Protein AF-A0A3N5QVS2-F1 (afdb_monomer)

Foldseek 3Di:
DVVLLVVQVVQPQFDPVLSVQLVVLLVQLVVLVVVCVVVVPNCPVHVVVSVVSNVSSVVSNVSSNVSSNVRCPVVVVVVVVD

Mean predicted aligned error: 3.04 Å

Radius of gyration: 15.99 Å; Cα contacts (8 Å, |Δi|>4): 93; chains: 1; bounding box: 39×18×45 Å

Secondary structure (DSSP, 8-state):
-HHHHHHHHTSTT--HHHHHHHHHHHHHHHHHHHHHHHTSSTTTT-HHHHHHHHHHHHHHHHHHHHHHHHHTHHHHHHHHT-

Structure (mmCIF, N/CA/C/O backbone):
data_AF-A0A3N5QVS2-F1
#
_entry.id   AF-A0A3N5QVS2-F1
#
loop_
_atom_site.group_PDB
_atom_site.id
_atom_site.type_symbol
_atom_site.label_atom_id
_atom_site.label_alt_id
_atom_site.label_comp_id
_atom_site.label_asym_id
_atom_site.label_entity_id
_atom_site.label_seq_id
_atom_site.pdbx_PDB_ins_code
_atom_site.Cartn_x
_atom_site.Cartn_y
_atom_site.Cartn_z
_atom_site.occupancy
_atom_site.B_iso_or_equiv
_atom_site.auth_seq_id
_atom_site.auth_comp_id
_atom_site.auth_asym_id
_atom_site.auth_atom_id
_atom_site.pdbx_PDB_model_num
ATOM 1 N N . ALA A 1 1 ? -4.532 -2.977 -1.104 1.00 91.50 1 ALA A N 1
ATOM 2 C CA . ALA A 1 1 ? -4.378 -1.773 -0.257 1.00 91.50 1 ALA A CA 1
ATOM 3 C C . ALA A 1 1 ? -5.634 -0.905 -0.273 1.00 91.50 1 ALA A C 1
ATOM 5 O O . ALA A 1 1 ? -6.273 -0.796 0.763 1.00 91.50 1 ALA A O 1
ATOM 6 N N . ILE A 1 2 ? -6.020 -0.331 -1.422 1.00 97.25 2 ILE A N 1
ATOM 7 C CA . ILE A 1 2 ? -7.118 0.651 -1.495 1.00 97.25 2 ILE A CA 1
ATOM 8 C C . ILE A 1 2 ? -8.467 0.138 -0.966 1.00 97.25 2 ILE A C 1
ATOM 10 O O . ILE A 1 2 ? -9.146 0.870 -0.250 1.00 97.25 2 ILE A O 1
ATOM 14 N N . ASP A 1 3 ? -8.816 -1.124 -1.228 1.00 98.12 3 ASP A N 1
ATOM 15 C CA . ASP A 1 3 ? -10.065 -1.713 -0.726 1.00 98.12 3 ASP A CA 1
ATOM 16 C C . ASP A 1 3 ? -10.084 -1.840 0.802 1.00 98.12 3 ASP A C 1
ATOM 18 O O . ASP A 1 3 ? -11.084 -1.505 1.433 1.00 98.12 3 ASP A O 1
ATOM 22 N N . GLU A 1 4 ? -8.966 -2.245 1.415 1.00 97.94 4 GLU A N 1
ATOM 23 C CA . GLU A 1 4 ? -8.850 -2.314 2.880 1.00 97.94 4 GLU A CA 1
ATOM 24 C C . GLU A 1 4 ? -8.882 -0.920 3.509 1.00 97.94 4 GLU A C 1
ATOM 26 O O . GLU A 1 4 ? -9.561 -0.717 4.508 1.00 97.94 4 GLU A O 1
ATOM 31 N N . ILE A 1 5 ? -8.236 0.077 2.892 1.00 98.56 5 ILE A N 1
ATOM 32 C CA . ILE A 1 5 ? -8.319 1.476 3.348 1.00 98.56 5 ILE A CA 1
ATOM 33 C C . ILE A 1 5 ? -9.766 1.975 3.284 1.00 98.56 5 ILE A C 1
ATOM 35 O O . ILE A 1 5 ? -10.241 2.633 4.209 1.00 98.56 5 ILE A O 1
ATOM 39 N N . LYS A 1 6 ? -10.490 1.658 2.203 1.00 98.44 6 LYS A N 1
ATOM 40 C CA . LYS A 1 6 ? -11.904 2.022 2.046 1.00 98.44 6 LYS A CA 1
ATOM 41 C C . LYS A 1 6 ? -12.773 1.357 3.112 1.00 98.44 6 LYS A C 1
ATOM 43 O O . LYS A 1 6 ? -13.637 2.016 3.683 1.00 98.44 6 LYS A O 1
ATOM 48 N N . LYS A 1 7 ? -12.537 0.074 3.388 1.00 97.25 7 LYS A N 1
ATOM 49 C CA . LYS A 1 7 ? -13.233 -0.681 4.432 1.00 97.25 7 LYS A CA 1
ATOM 50 C C . LYS A 1 7 ? -12.960 -0.105 5.824 1.00 97.25 7 LYS A C 1
ATOM 52 O O . LYS A 1 7 ? -13.909 0.129 6.569 1.00 97.25 7 LYS A O 1
ATOM 57 N N . ALA A 1 8 ? -11.700 0.183 6.146 1.00 97.62 8 ALA A N 1
ATOM 58 C CA . ALA A 1 8 ? -11.312 0.781 7.420 1.00 97.62 8 ALA A CA 1
ATOM 59 C C . ALA A 1 8 ? -11.943 2.163 7.618 1.00 97.62 8 ALA A C 1
ATOM 61 O O . ALA A 1 8 ? -12.569 2.410 8.640 1.00 97.62 8 ALA A O 1
ATOM 62 N N . ALA A 1 9 ? -11.895 3.022 6.597 1.00 97.56 9 ALA A N 1
ATOM 63 C CA . ALA A 1 9 ? -12.525 4.342 6.635 1.00 97.56 9 ALA A CA 1
ATOM 64 C C . ALA A 1 9 ? -14.059 4.298 6.763 1.00 97.56 9 ALA A C 1
ATOM 66 O O . ALA A 1 9 ? -14.662 5.268 7.213 1.00 97.56 9 ALA A O 1
ATOM 67 N N . GLY A 1 10 ? -14.692 3.199 6.347 1.00 96.69 10 GLY A N 1
ATOM 68 C CA . GLY A 1 10 ? -16.125 2.966 6.525 1.00 96.69 10 GLY A CA 1
ATOM 69 C C . GLY A 1 10 ? -16.497 2.291 7.848 1.00 96.69 10 GLY A C 1
ATOM 70 O O . GLY A 1 10 ? -17.683 2.084 8.087 1.00 96.69 10 GLY A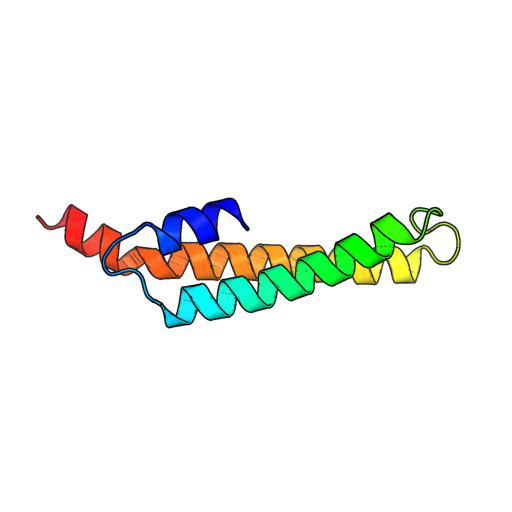 O 1
ATOM 71 N N . THR A 1 11 ? -15.520 1.916 8.680 1.00 96.06 11 THR A N 1
ATOM 72 C CA . THR A 1 11 ? -15.748 1.234 9.959 1.00 96.06 11 THR A CA 1
ATOM 73 C C . THR A 1 11 ? -15.809 2.273 11.083 1.00 96.06 11 THR A C 1
ATOM 75 O O . THR A 1 11 ? -14.821 2.975 11.308 1.00 96.06 11 THR A O 1
ATOM 78 N N . PRO A 1 12 ? -16.948 2.405 11.789 1.00 91.38 12 PRO A N 1
ATOM 79 C CA . PRO A 1 12 ? -17.029 3.228 12.991 1.00 91.38 12 PRO A CA 1
ATOM 80 C C . PRO A 1 12 ? -15.991 2.780 14.028 1.00 91.38 12 PRO A C 1
ATOM 82 O O . PRO A 1 12 ? -15.623 1.610 14.077 1.00 91.38 12 PRO A O 1
ATOM 85 N N . GLU A 1 13 ? -15.474 3.723 14.816 1.00 92.88 13 GLU A N 1
ATOM 86 C CA . GLU A 1 13 ? -14.432 3.478 15.828 1.00 92.88 13 GLU A CA 1
ATOM 87 C C . GLU A 1 13 ? -13.072 2.966 15.299 1.00 92.88 13 GLU A C 1
ATOM 89 O O . GLU A 1 13 ? -12.191 2.658 16.102 1.00 92.88 13 GLU A O 1
ATOM 94 N N . ALA A 1 14 ? -12.857 2.905 13.979 1.00 96.62 14 ALA A N 1
ATOM 95 C CA . ALA A 1 14 ? -11.542 2.591 13.426 1.00 96.62 14 ALA A CA 1
ATOM 96 C C . ALA A 1 14 ? -10.514 3.695 13.731 1.00 96.62 14 ALA A C 1
ATOM 98 O O . ALA A 1 14 ? -10.840 4.885 13.779 1.00 96.62 14 ALA A O 1
ATOM 99 N N . ASP A 1 15 ? -9.253 3.299 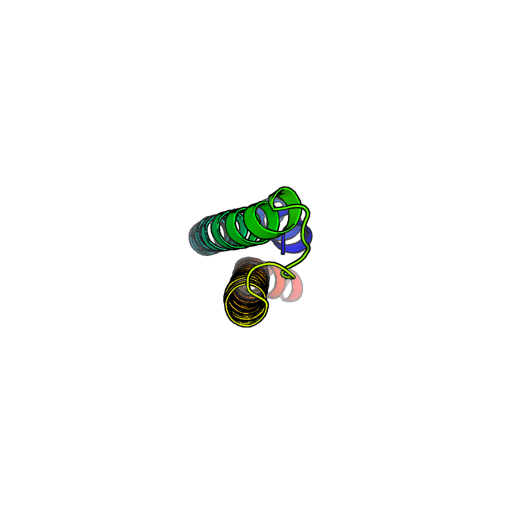13.899 1.00 97.81 15 ASP A N 1
ATOM 100 C CA . ASP A 1 15 ? -8.162 4.226 14.198 1.00 97.81 15 ASP A CA 1
ATOM 101 C C . ASP A 1 15 ? -7.845 5.123 12.987 1.00 97.81 15 ASP A C 1
ATOM 103 O O . ASP A 1 15 ? -7.272 4.692 11.980 1.00 97.81 15 ASP A O 1
ATOM 107 N N . ALA A 1 16 ? -8.209 6.401 13.101 1.00 97.38 16 ALA A N 1
ATOM 108 C CA . ALA A 1 16 ? -8.009 7.394 12.054 1.00 97.38 16 ALA A CA 1
ATOM 109 C C . ALA A 1 16 ? -6.526 7.657 11.737 1.00 97.38 16 ALA A C 1
ATOM 111 O O . ALA A 1 16 ? -6.203 7.945 10.584 1.00 97.38 16 ALA A O 1
ATOM 112 N N . ALA A 1 17 ? -5.620 7.545 12.715 1.00 98.25 17 ALA A N 1
ATOM 113 C CA . ALA A 1 17 ? -4.195 7.778 12.491 1.00 98.25 17 ALA A CA 1
ATOM 114 C C . ALA A 1 17 ? -3.593 6.673 11.614 1.00 98.25 17 ALA A C 1
ATOM 116 O O . ALA A 1 17 ? -2.907 6.969 10.634 1.00 98.25 17 ALA A O 1
ATOM 117 N N . LEU A 1 18 ? -3.936 5.412 11.897 1.00 98.44 18 LEU A N 1
ATOM 118 C CA . LEU A 1 18 ? -3.514 4.268 11.082 1.00 98.44 18 LEU A CA 1
ATOM 119 C C . LEU A 1 18 ? -4.110 4.314 9.667 1.00 98.44 18 LEU A C 1
ATOM 121 O O . LEU A 1 18 ? -3.441 3.947 8.699 1.00 98.44 18 LEU A O 1
ATOM 125 N N . ILE A 1 19 ? -5.346 4.804 9.516 1.00 98.62 19 ILE A N 1
ATOM 126 C CA . ILE A 1 19 ? -5.959 5.017 8.195 1.00 98.62 19 ILE A CA 1
ATOM 127 C C . ILE A 1 19 ? -5.184 6.071 7.393 1.00 98.62 19 ILE A C 1
ATOM 129 O O . ILE A 1 19 ? -4.912 5.856 6.209 1.00 98.62 19 ILE A O 1
ATOM 133 N N . GLU A 1 20 ? -4.817 7.200 8.002 1.00 98.69 20 GLU A N 1
ATOM 134 C CA . GLU A 1 20 ? -4.068 8.253 7.305 1.00 98.69 20 GLU A CA 1
ATOM 135 C C . GLU A 1 20 ? -2.644 7.820 6.940 1.00 98.69 20 GLU A C 1
ATOM 137 O O . GLU A 1 20 ? -2.182 8.089 5.825 1.00 98.69 20 GLU A O 1
ATOM 142 N N . GLU A 1 21 ? -1.973 7.067 7.811 1.00 98.75 21 GLU A N 1
ATOM 143 C CA . GLU A 1 21 ? -0.674 6.470 7.496 1.00 98.75 21 GLU A CA 1
ATOM 144 C C . GLU A 1 21 ? -0.788 5.473 6.329 1.00 98.75 21 GLU A C 1
ATOM 146 O O . GLU A 1 21 ? -0.037 5.564 5.350 1.00 98.75 21 GLU A O 1
ATOM 151 N N . ALA A 1 22 ? -1.812 4.609 6.341 1.00 98.75 22 ALA A N 1
ATOM 152 C CA . ALA A 1 22 ? -2.101 3.699 5.236 1.00 98.75 22 ALA A CA 1
ATOM 153 C C . ALA A 1 22 ? -2.340 4.445 3.909 1.00 98.75 22 ALA A C 1
ATOM 155 O O . ALA A 1 22 ? -1.857 4.017 2.856 1.00 98.75 22 ALA A O 1
ATOM 156 N N . ARG A 1 23 ? -3.045 5.588 3.931 1.00 98.81 23 ARG A N 1
ATOM 157 C CA . ARG A 1 23 ? -3.224 6.443 2.741 1.00 98.81 23 ARG A CA 1
ATOM 158 C C . ARG A 1 23 ? -1.907 7.019 2.244 1.00 98.81 23 ARG A C 1
ATOM 160 O O . ARG A 1 23 ? -1.736 7.135 1.030 1.00 98.81 23 ARG A O 1
ATOM 167 N N . SER A 1 24 ? -1.005 7.408 3.143 1.00 98.81 24 SER A N 1
ATOM 168 C CA . SER A 1 24 ? 0.311 7.933 2.768 1.00 98.81 24 SER A CA 1
ATOM 169 C C 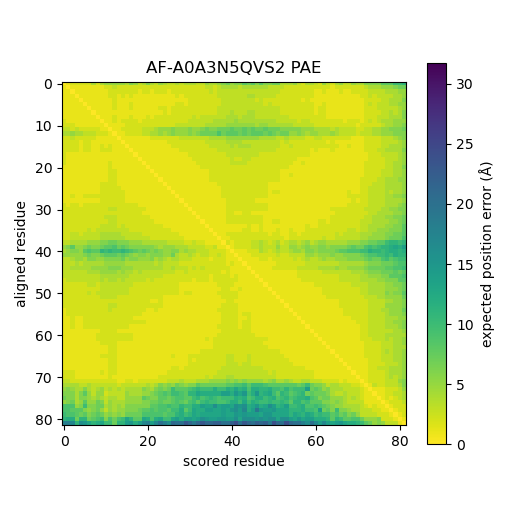. SER A 1 24 ? 1.127 6.879 2.023 1.00 98.81 24 SER A C 1
ATOM 171 O O . SER A 1 24 ? 1.540 7.109 0.885 1.00 98.81 24 SER A O 1
ATOM 173 N N . PHE A 1 25 ? 1.249 5.679 2.596 1.00 98.88 25 PHE A N 1
ATOM 174 C CA . PHE A 1 25 ? 1.964 4.572 1.955 1.00 98.88 25 PHE A CA 1
ATOM 175 C C . PHE A 1 25 ? 1.310 4.131 0.647 1.00 98.88 25 PHE A C 1
ATOM 177 O O . PHE A 1 25 ? 2.005 3.844 -0.326 1.00 98.88 25 PHE A O 1
ATOM 184 N N . HIS A 1 26 ? -0.023 4.138 0.570 1.00 98.81 26 HIS A N 1
ATOM 185 C CA . HIS A 1 26 ? -0.715 3.838 -0.679 1.00 98.81 26 HIS A CA 1
ATOM 186 C C . HIS A 1 26 ? -0.410 4.865 -1.781 1.00 98.81 26 HIS A C 1
ATOM 188 O O . HIS A 1 26 ? -0.129 4.459 -2.907 1.00 98.81 26 HIS A O 1
ATOM 194 N N . ARG A 1 27 ? -0.408 6.170 -1.469 1.00 98.81 27 ARG A N 1
ATOM 195 C CA . ARG A 1 27 ? -0.040 7.231 -2.427 1.00 98.81 27 ARG A CA 1
ATOM 196 C C . ARG A 1 27 ? 1.396 7.071 -2.923 1.00 98.81 27 ARG A C 1
ATOM 198 O O . ARG A 1 27 ? 1.659 7.194 -4.116 1.00 98.81 27 ARG A O 1
ATOM 205 N N . GLU A 1 28 ? 2.316 6.753 -2.022 1.00 98.81 28 GLU A N 1
ATOM 206 C CA . GLU A 1 28 ? 3.714 6.503 -2.364 1.00 98.81 28 GLU A CA 1
ATOM 207 C C . GLU A 1 28 ? 3.925 5.250 -3.221 1.00 98.81 28 GLU A C 1
ATOM 209 O O . GLU A 1 28 ? 4.749 5.265 -4.143 1.00 98.81 28 GLU A O 1
ATOM 214 N N . ALA A 1 29 ? 3.188 4.177 -2.934 1.00 98.88 29 ALA A N 1
ATOM 215 C CA . ALA A 1 29 ? 3.179 2.974 -3.754 1.00 98.88 29 ALA A CA 1
ATOM 216 C C . ALA A 1 29 ? 2.630 3.267 -5.155 1.00 98.88 29 ALA A C 1
ATOM 218 O O . ALA A 1 29 ? 3.230 2.862 -6.150 1.00 98.88 29 ALA A O 1
ATOM 219 N N . GLN A 1 30 ? 1.521 4.011 -5.228 1.00 98.75 30 GLN A N 1
ATOM 220 C CA . GLN A 1 30 ? 0.880 4.362 -6.489 1.00 98.75 30 GLN A CA 1
ATOM 221 C C . GLN A 1 30 ? 1.808 5.203 -7.367 1.00 98.75 30 GLN A C 1
ATOM 223 O O . GLN A 1 30 ? 1.996 4.851 -8.520 1.00 98.75 30 GLN A O 1
ATOM 228 N N . MET A 1 31 ? 2.476 6.226 -6.820 1.00 98.69 31 MET A N 1
ATOM 229 C CA . MET A 1 31 ? 3.426 7.053 -7.580 1.00 98.69 31 MET A CA 1
ATOM 230 C C . MET A 1 31 ? 4.531 6.217 -8.250 1.00 98.69 31 MET A C 1
ATOM 232 O O . MET A 1 31 ? 4.897 6.455 -9.399 1.00 98.69 31 MET A O 1
ATOM 236 N N . ARG A 1 32 ? 5.063 5.216 -7.543 1.00 98.62 32 ARG A N 1
ATOM 237 C CA . ARG A 1 32 ? 6.116 4.326 -8.058 1.00 98.62 32 ARG A CA 1
ATOM 238 C C . ARG A 1 32 ? 5.593 3.376 -9.135 1.00 98.62 32 ARG A C 1
ATOM 240 O O . ARG A 1 32 ? 6.288 3.126 -10.116 1.00 98.62 32 ARG A O 1
ATOM 247 N N . TRP A 1 33 ? 4.377 2.864 -8.962 1.00 98.19 33 TRP A N 1
ATOM 248 C CA . TRP A 1 33 ? 3.709 2.070 -9.991 1.00 98.19 33 TRP A CA 1
ATOM 249 C C . TRP A 1 33 ? 3.397 2.912 -11.237 1.00 98.19 33 TRP A C 1
ATOM 251 O O . TRP A 1 33 ? 3.746 2.498 -12.341 1.00 98.19 33 TRP A O 1
ATOM 261 N N . ASP A 1 34 ? 2.838 4.111 -11.051 1.00 98.38 34 ASP A N 1
ATOM 262 C CA . ASP A 1 34 ? 2.519 5.074 -12.111 1.00 98.38 34 ASP A CA 1
ATOM 263 C C . ASP A 1 34 ? 3.771 5.421 -12.924 1.00 98.38 34 ASP A C 1
ATOM 265 O O . ASP A 1 34 ? 3.712 5.467 -14.149 1.00 98.38 34 ASP A O 1
ATOM 269 N N . PHE A 1 35 ? 4.921 5.605 -12.265 1.00 97.69 35 PHE A N 1
ATOM 270 C CA . PHE A 1 35 ? 6.192 5.862 -12.942 1.00 97.69 35 PHE A CA 1
ATOM 271 C C . PHE A 1 35 ? 6.551 4.751 -13.938 1.00 97.69 35 PHE A C 1
ATOM 273 O O . PHE A 1 35 ? 6.820 5.040 -15.100 1.00 97.69 35 PHE A O 1
ATOM 280 N N . ILE A 1 36 ? 6.507 3.482 -13.516 1.00 97.94 36 ILE A N 1
ATOM 281 C CA . ILE A 1 36 ? 6.827 2.346 -14.397 1.00 97.94 36 ILE A CA 1
ATOM 282 C C . ILE A 1 36 ? 5.764 2.165 -15.483 1.00 97.94 36 ILE A C 1
ATOM 284 O O . ILE A 1 36 ? 6.104 1.893 -16.633 1.00 97.94 36 ILE A O 1
ATOM 288 N N . ALA A 1 37 ? 4.487 2.352 -15.145 1.00 96.81 37 ALA A N 1
ATOM 289 C CA . ALA A 1 37 ? 3.391 2.269 -16.105 1.00 96.81 37 ALA A CA 1
ATOM 290 C C . ALA A 1 37 ? 3.488 3.355 -17.196 1.00 96.81 37 ALA A C 1
ATOM 292 O O . ALA A 1 37 ? 3.194 3.086 -18.360 1.00 96.81 37 ALA A O 1
ATOM 293 N N . ALA A 1 38 ? 3.935 4.562 -16.841 1.00 97.56 38 ALA A N 1
ATOM 294 C CA . ALA A 1 38 ? 4.095 5.686 -17.762 1.00 97.56 38 ALA A CA 1
ATOM 295 C C . ALA A 1 38 ? 5.368 5.608 -18.624 1.00 97.56 38 ALA A C 1
ATOM 297 O O . ALA A 1 38 ? 5.463 6.284 -19.648 1.00 97.56 38 ALA A O 1
ATOM 298 N N . GLU A 1 39 ? 6.354 4.798 -18.238 1.00 93.50 39 GLU A N 1
ATOM 299 C CA . GLU A 1 39 ? 7.679 4.758 -18.867 1.00 93.50 39 GLU A CA 1
ATOM 300 C C . GLU A 1 39 ? 7.707 4.004 -20.220 1.00 93.50 39 GLU A C 1
ATOM 302 O O . GLU A 1 39 ? 8.678 4.102 -20.962 1.00 93.50 39 GLU A O 1
ATOM 307 N N . ASN A 1 40 ? 6.605 3.353 -20.623 1.00 94.31 40 ASN A N 1
ATOM 308 C CA . ASN A 1 40 ? 6.368 2.661 -21.911 1.00 94.31 40 ASN A CA 1
ATOM 309 C C . ASN A 1 40 ? 7.304 1.485 -22.262 1.00 94.31 40 ASN A C 1
ATOM 311 O O . ASN A 1 40 ? 6.917 0.646 -23.074 1.00 94.31 40 ASN A O 1
ATOM 315 N N . SER A 1 41 ? 8.501 1.382 -21.678 1.00 96.06 41 SER A N 1
ATOM 316 C CA . SER A 1 41 ? 9.448 0.293 -21.968 1.00 96.06 41 SER A CA 1
ATOM 317 C C . SER A 1 41 ? 9.253 -0.927 -21.067 1.00 96.06 41 SER A C 1
ATOM 319 O O . SER A 1 41 ? 9.836 -1.984 -21.309 1.00 96.06 41 SER A O 1
ATOM 321 N N . MET A 1 42 ? 8.439 -0.778 -20.015 1.00 92.62 42 MET A N 1
ATOM 322 C CA . MET A 1 42 ? 8.213 -1.790 -18.981 1.00 92.62 42 MET A CA 1
ATOM 323 C C . MET A 1 42 ? 9.533 -2.288 -18.364 1.00 92.62 42 MET A C 1
ATOM 325 O O . MET A 1 42 ? 9.688 -3.464 -18.040 1.00 92.62 42 MET A O 1
ATOM 329 N N . GLY A 1 43 ? 10.497 -1.374 -18.216 1.00 96.19 43 GLY A N 1
ATOM 330 C CA . GLY A 1 43 ? 11.814 -1.657 -17.655 1.00 96.19 43 GLY A CA 1
ATOM 331 C C . GLY A 1 43 ? 12.873 -2.102 -18.662 1.00 96.19 43 GLY A C 1
ATOM 332 O O . GLY A 1 43 ? 13.993 -2.365 -18.243 1.00 96.19 43 GLY A O 1
ATOM 333 N N . PHE A 1 44 ? 12.599 -2.148 -19.969 1.00 97.50 44 PHE A N 1
ATOM 334 C CA . PHE A 1 44 ? 13.631 -2.474 -20.963 1.00 97.50 44 PHE A CA 1
ATOM 335 C C . PHE A 1 44 ? 14.816 -1.493 -20.927 1.00 97.50 44 PHE A C 1
ATOM 337 O O . PHE A 1 44 ? 15.963 -1.915 -21.064 1.00 97.50 44 PHE A O 1
ATOM 344 N N . HIS A 1 45 ? 14.566 -0.199 -20.698 1.00 97.62 45 HIS A N 1
ATOM 345 C CA . HIS A 1 45 ? 15.637 0.800 -20.628 1.00 97.62 45 HIS A CA 1
ATOM 346 C C . HIS A 1 45 ? 16.556 0.636 -19.409 1.00 97.62 45 HIS A C 1
ATOM 348 O O . HIS A 1 45 ? 17.728 1.003 -19.477 1.00 97.62 45 HIS A O 1
ATOM 354 N N . ASN A 1 46 ? 16.039 0.105 -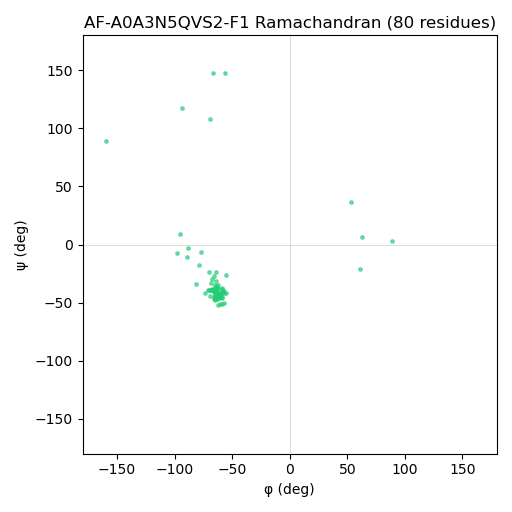18.296 1.00 98.06 46 ASN A N 1
ATOM 355 C CA . ASN A 1 46 ? 16.821 -0.198 -17.100 1.00 98.06 46 ASN A CA 1
ATOM 356 C C . ASN A 1 46 ? 16.080 -1.226 -16.216 1.00 98.06 46 ASN A C 1
ATOM 358 O O . ASN A 1 46 ? 15.302 -0.839 -15.336 1.00 98.06 46 ASN A O 1
ATOM 362 N N . PRO A 1 47 ? 16.291 -2.535 -16.441 1.00 98.19 47 PRO A N 1
ATOM 363 C CA . PRO A 1 47 ? 15.480 -3.572 -15.803 1.00 98.19 47 PRO A CA 1
ATOM 364 C C . PRO A 1 47 ? 15.717 -3.671 -14.295 1.00 98.19 47 PRO A C 1
ATOM 366 O O . PRO A 1 47 ? 14.784 -3.944 -13.543 1.00 98.19 47 PRO A O 1
ATOM 369 N N . GLU A 1 48 ? 16.941 -3.414 -13.835 1.00 98.50 48 GLU A N 1
ATOM 370 C CA . GLU A 1 48 ? 17.288 -3.454 -12.412 1.00 98.50 48 GLU A CA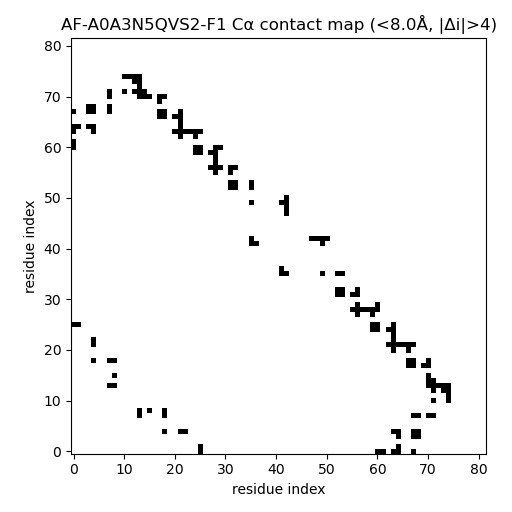 1
ATOM 371 C C . GLU A 1 48 ? 16.569 -2.347 -11.635 1.00 98.50 48 GLU A C 1
ATOM 373 O O . GLU A 1 48 ? 15.965 -2.601 -10.591 1.00 98.50 48 GLU A O 1
ATOM 378 N N . GLU A 1 49 ? 16.567 -1.128 -12.178 1.00 98.38 49 GLU A N 1
ATOM 379 C CA . GLU A 1 49 ? 15.888 0.001 -11.548 1.00 98.38 49 GLU A CA 1
ATOM 380 C C . GLU A 1 49 ? 14.366 -0.165 -11.578 1.00 98.38 49 GLU A C 1
ATOM 382 O O . GLU A 1 49 ? 13.693 0.095 -10.577 1.00 98.38 49 GLU A O 1
ATOM 387 N N . ALA A 1 50 ? 13.815 -0.678 -12.683 1.00 98.38 50 ALA A N 1
ATOM 388 C CA . ALA A 1 50 ? 12.395 -0.993 -12.765 1.00 98.38 50 ALA A CA 1
ATOM 389 C C . ALA A 1 50 ? 11.980 -2.011 -11.693 1.00 98.38 50 ALA A C 1
ATOM 391 O O . ALA A 1 50 ? 10.997 -1.797 -10.978 1.00 98.38 50 ALA A O 1
ATOM 392 N N . LEU A 1 51 ? 12.763 -3.080 -11.513 1.00 98.38 51 LEU A N 1
ATOM 393 C CA . LEU A 1 51 ? 12.525 -4.070 -10.462 1.00 98.38 51 LEU A CA 1
ATOM 394 C C . LEU A 1 51 ? 12.636 -3.461 -9.059 1.00 98.38 51 LEU A C 1
ATOM 396 O O . LEU A 1 51 ? 11.779 -3.732 -8.218 1.00 98.38 51 LEU A O 1
ATOM 400 N N . ARG A 1 52 ? 13.629 -2.603 -8.799 1.00 98.69 52 ARG A N 1
ATOM 401 C CA . ARG A 1 52 ? 13.785 -1.920 -7.503 1.00 98.69 52 ARG A CA 1
ATOM 402 C C . ARG A 1 52 ? 12.576 -1.037 -7.172 1.00 98.69 52 ARG A C 1
ATOM 404 O O . ARG A 1 52 ? 12.080 -1.056 -6.039 1.00 98.69 52 ARG A O 1
ATOM 411 N N . ILE A 1 53 ? 12.089 -0.272 -8.149 1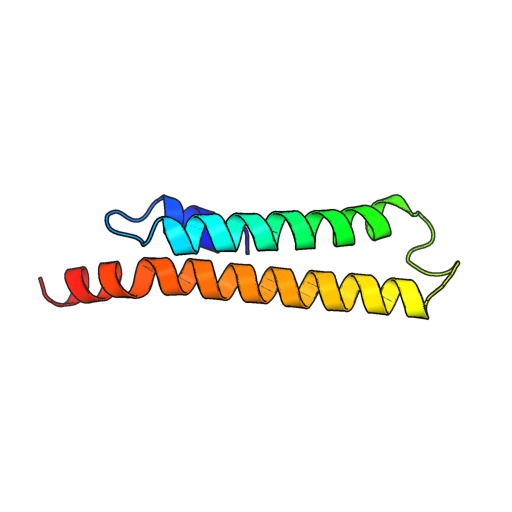.00 98.62 53 ILE A N 1
ATOM 412 C CA . ILE A 1 53 ? 10.919 0.602 -7.998 1.00 98.62 53 ILE A CA 1
ATOM 413 C C . ILE A 1 53 ? 9.659 -0.231 -7.744 1.00 98.62 53 ILE A C 1
ATOM 415 O O . ILE A 1 53 ? 8.935 0.049 -6.786 1.00 98.62 53 ILE A O 1
ATOM 419 N N . LEU A 1 54 ? 9.421 -1.282 -8.537 1.00 98.50 54 LEU A N 1
ATOM 420 C CA . LEU A 1 54 ? 8.259 -2.163 -8.380 1.00 98.50 54 LEU A CA 1
ATOM 421 C C . LEU A 1 54 ? 8.278 -2.937 -7.056 1.00 98.50 54 LEU A C 1
ATOM 423 O O . LEU A 1 54 ? 7.232 -3.081 -6.417 1.00 98.50 54 LEU A O 1
ATOM 427 N N . ALA A 1 55 ? 9.448 -3.394 -6.603 1.00 98.75 55 ALA A N 1
ATOM 428 C CA . ALA A 1 55 ? 9.598 -4.041 -5.301 1.00 98.75 55 ALA A CA 1
ATOM 429 C C . ALA A 1 55 ? 9.236 -3.078 -4.161 1.00 98.75 55 ALA A C 1
ATOM 431 O O . ALA A 1 55 ? 8.463 -3.431 -3.272 1.00 98.75 55 ALA A O 1
ATOM 432 N N . THR A 1 56 ? 9.710 -1.830 -4.238 1.00 98.88 56 THR A N 1
ATOM 433 C CA . THR A 1 56 ? 9.389 -0.789 -3.251 1.00 98.88 56 THR A CA 1
ATOM 434 C C . THR A 1 56 ? 7.898 -0.433 -3.275 1.00 98.88 56 THR A C 1
ATOM 436 O O . THR A 1 56 ? 7.277 -0.290 -2.226 1.00 98.88 56 THR A O 1
ATOM 439 N N . ALA A 1 57 ? 7.296 -0.316 -4.465 1.00 98.81 57 ALA A N 1
ATOM 440 C CA . ALA A 1 57 ? 5.860 -0.078 -4.613 1.00 98.81 57 ALA A CA 1
ATOM 441 C C . ALA A 1 57 ? 5.033 -1.204 -3.972 1.00 98.81 57 ALA A C 1
ATOM 443 O O . ALA A 1 57 ? 4.059 -0.942 -3.267 1.00 98.81 57 ALA A O 1
ATOM 444 N N . THR A 1 58 ? 5.449 -2.455 -4.184 1.00 98.81 58 THR A N 1
ATOM 445 C CA . THR A 1 58 ? 4.792 -3.642 -3.624 1.00 98.81 58 THR A CA 1
ATOM 446 C C . THR A 1 58 ? 4.876 -3.661 -2.101 1.00 98.81 58 THR A C 1
ATOM 448 O O . THR A 1 58 ? 3.863 -3.891 -1.439 1.00 98.81 58 THR A O 1
ATOM 451 N N . ASP A 1 59 ? 6.055 -3.385 -1.544 1.00 98.88 59 ASP A N 1
ATOM 452 C CA . ASP A 1 59 ? 6.270 -3.338 -0.098 1.00 98.88 59 ASP A CA 1
ATOM 453 C C . ASP A 1 59 ? 5.398 -2.261 0.570 1.00 98.88 59 ASP A C 1
ATOM 455 O O . ASP A 1 59 ? 4.592 -2.570 1.448 1.00 98.88 59 ASP A O 1
ATOM 459 N N . LEU A 1 60 ? 5.436 -1.024 0.065 1.00 98.94 60 LEU A N 1
ATOM 460 C CA . LEU A 1 60 ? 4.600 0.075 0.564 1.00 98.94 60 LEU A CA 1
ATOM 461 C C . LEU A 1 60 ? 3.101 -0.229 0.449 1.00 98.94 60 LEU A C 1
ATOM 463 O O . LEU A 1 60 ? 2.336 0.026 1.380 1.00 98.94 60 LEU A O 1
ATOM 467 N N . ALA A 1 61 ? 2.660 -0.821 -0.666 1.00 98.81 61 ALA A N 1
ATOM 468 C CA . ALA A 1 61 ? 1.267 -1.232 -0.826 1.00 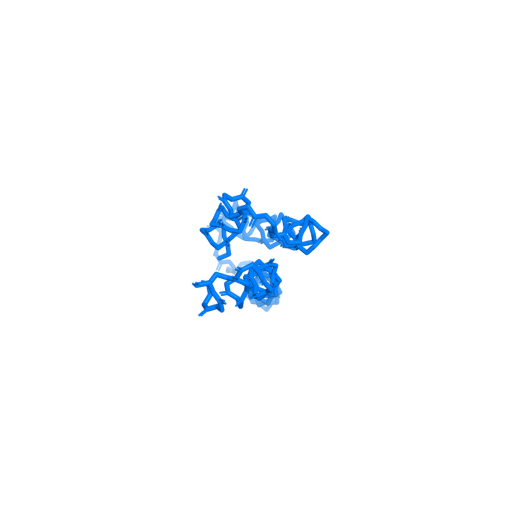98.81 61 ALA A CA 1
ATOM 469 C C . ALA A 1 61 ? 0.865 -2.294 0.209 1.00 98.81 61 ALA A C 1
ATOM 471 O O . ALA A 1 61 ? -0.278 -2.301 0.683 1.00 98.81 61 ALA A O 1
ATOM 472 N N . ARG A 1 62 ? 1.788 -3.188 0.577 1.00 98.75 62 ARG A N 1
ATOM 473 C CA . ARG A 1 62 ? 1.542 -4.219 1.583 1.00 98.75 62 ARG A CA 1
ATOM 474 C C . ARG A 1 62 ? 1.513 -3.636 2.992 1.00 98.75 62 ARG A C 1
ATOM 476 O O . ARG A 1 62 ? 0.596 -3.966 3.740 1.00 98.75 62 ARG A O 1
ATOM 483 N N . GLN A 1 63 ? 2.423 -2.723 3.319 1.00 98.88 63 GLN A N 1
ATOM 484 C CA . GLN A 1 63 ? 2.401 -1.977 4.581 1.00 98.88 63 GLN A CA 1
ATOM 485 C C . GLN A 1 63 ? 1.097 -1.178 4.734 1.00 98.88 63 GLN A C 1
ATOM 487 O O . GLN A 1 63 ? 0.419 -1.297 5.751 1.00 98.88 63 GLN A O 1
ATOM 492 N N . ALA A 1 64 ? 0.668 -0.467 3.685 1.00 98.81 64 ALA A N 1
ATOM 493 C CA . ALA A 1 64 ? -0.614 0.240 3.664 1.00 98.81 64 ALA A CA 1
ATOM 494 C C . ALA A 1 64 ? -1.803 -0.696 3.938 1.00 98.81 64 ALA A C 1
ATOM 496 O O . ALA A 1 64 ? -2.730 -0.349 4.667 1.00 98.81 64 ALA A O 1
ATOM 497 N N . GLN A 1 65 ? -1.782 -1.904 3.365 1.00 98.62 65 GLN A N 1
ATOM 498 C CA . GLN A 1 65 ? -2.816 -2.904 3.618 1.00 98.62 65 GLN A CA 1
ATOM 499 C C . GLN A 1 65 ? -2.825 -3.374 5.080 1.00 98.62 65 GLN A C 1
ATOM 501 O O . GLN A 1 65 ? -3.903 -3.519 5.653 1.00 98.62 65 GLN A O 1
ATOM 506 N N . PHE A 1 66 ? -1.655 -3.611 5.679 1.00 98.50 66 PHE A N 1
ATOM 507 C CA . PHE A 1 66 ? -1.552 -4.027 7.079 1.00 98.50 66 PHE A CA 1
ATOM 508 C C . PHE A 1 66 ? -2.037 -2.945 8.044 1.00 98.50 66 PHE A C 1
ATOM 510 O O . PHE A 1 66 ? -2.825 -3.255 8.933 1.00 98.50 66 PHE A O 1
ATOM 517 N N . LEU A 1 67 ? -1.633 -1.690 7.837 1.00 98.62 67 LEU A N 1
ATOM 518 C CA . LEU A 1 67 ? -2.078 -0.558 8.655 1.00 98.62 67 LEU A CA 1
ATOM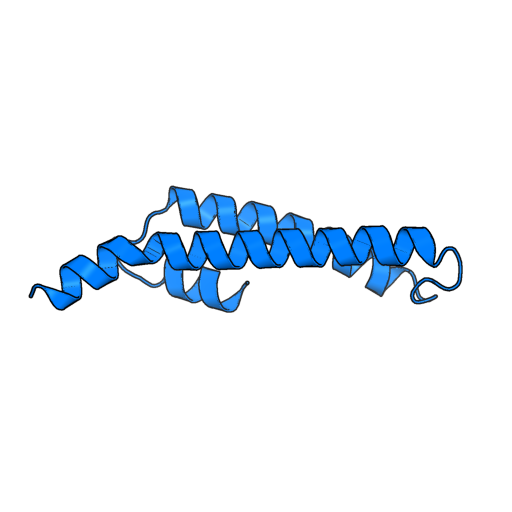 519 C C . LEU A 1 67 ? -3.599 -0.374 8.584 1.00 98.62 67 LEU A C 1
ATOM 521 O O . LEU A 1 67 ? -4.256 -0.243 9.613 1.00 98.62 67 LEU A O 1
ATOM 525 N N . ALA A 1 68 ? -4.184 -0.461 7.384 1.00 98.31 68 ALA A N 1
ATOM 526 C CA . ALA A 1 68 ? -5.634 -0.383 7.217 1.00 98.31 68 ALA A CA 1
ATOM 527 C C . ALA A 1 68 ? -6.376 -1.525 7.935 1.00 98.31 68 ALA A C 1
ATOM 529 O O . ALA A 1 68 ? -7.401 -1.290 8.571 1.00 98.31 68 ALA A O 1
ATOM 530 N N . ALA A 1 69 ? -5.853 -2.753 7.876 1.00 97.00 69 ALA A N 1
ATOM 531 C CA . ALA A 1 69 ? -6.427 -3.875 8.615 1.00 97.00 69 ALA A CA 1
ATOM 532 C C . ALA A 1 69 ? -6.319 -3.660 10.136 1.00 97.00 69 ALA A C 1
ATOM 534 O O . ALA A 1 69 ? -7.304 -3.835 10.858 1.00 97.00 69 ALA A O 1
ATOM 535 N N . GLN A 1 70 ? -5.152 -3.217 10.614 1.00 97.44 70 GLN A N 1
ATOM 536 C CA . GLN A 1 70 ? -4.901 -2.937 12.028 1.00 97.44 70 GLN A CA 1
ATOM 537 C C . GLN A 1 70 ? -5.837 -1.854 12.576 1.00 97.44 70 GLN A C 1
ATOM 539 O O . GLN A 1 70 ? -6.350 -2.013 13.682 1.00 97.44 70 GLN A O 1
ATOM 544 N N . ALA A 1 71 ? -6.140 -0.824 11.780 1.00 97.75 71 ALA A N 1
ATOM 545 C CA . ALA A 1 71 ? -7.048 0.254 12.163 1.00 97.75 71 ALA A CA 1
ATOM 546 C C . ALA A 1 71 ? -8.440 -0.235 12.597 1.00 97.75 71 ALA A C 1
ATOM 548 O O . ALA A 1 71 ? -9.112 0.434 13.375 1.00 97.75 71 ALA A O 1
ATOM 549 N N . THR A 1 72 ? -8.876 -1.404 12.118 1.00 96.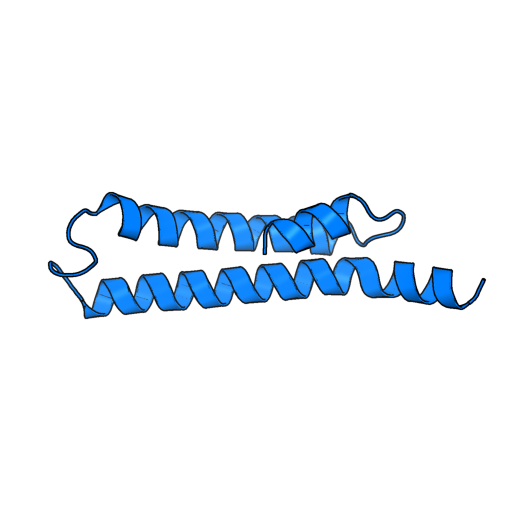38 72 THR A N 1
ATOM 550 C CA . THR A 1 72 ? -10.194 -1.980 12.436 1.00 96.38 72 THR A CA 1
ATOM 551 C C . THR A 1 72 ? -10.180 -3.028 13.553 1.00 96.38 72 THR A C 1
ATOM 553 O O . THR A 1 72 ? -11.251 -3.448 13.988 1.00 96.38 72 THR A O 1
ATOM 556 N N . SER A 1 73 ? -9.007 -3.448 14.049 1.00 91.88 73 SER A N 1
ATOM 557 C CA . SER A 1 73 ? -8.891 -4.574 14.997 1.00 91.88 73 SER A CA 1
ATOM 558 C C . SER A 1 73 ? -9.692 -4.339 16.279 1.00 91.88 73 SER A C 1
ATOM 560 O O . SER A 1 73 ? -10.538 -5.155 16.640 1.00 91.88 73 SER A O 1
ATOM 562 N N . ALA A 1 74 ? -9.501 -3.181 16.919 1.00 85.19 74 ALA A N 1
ATOM 563 C CA . ALA A 1 74 ? -10.210 -2.829 18.150 1.00 85.19 74 ALA A CA 1
ATOM 564 C C . ALA A 1 74 ? -11.728 -2.678 17.934 1.00 85.19 74 ALA A C 1
ATOM 566 O O . ALA A 1 74 ? -12.521 -3.087 18.783 1.00 85.19 74 ALA A O 1
ATOM 567 N N . ALA A 1 75 ? -12.147 -2.139 16.782 1.00 83.31 75 ALA A N 1
ATOM 568 C CA . ALA A 1 75 ? -13.560 -2.001 16.433 1.00 83.31 75 ALA A CA 1
ATOM 569 C C . ALA A 1 75 ? -14.246 -3.375 16.305 1.00 83.31 75 ALA A C 1
ATOM 571 O O . ALA A 1 75 ? -15.351 -3.575 16.817 1.00 83.31 75 ALA A O 1
ATOM 572 N N . TYR A 1 76 ? -13.571 -4.352 15.691 1.00 87.19 76 TYR A N 1
ATOM 573 C CA . TYR A 1 76 ? -14.086 -5.718 15.585 1.00 87.19 76 TYR A CA 1
ATOM 574 C C . TYR A 1 76 ? -14.101 -6.457 16.924 1.00 87.19 76 TYR A C 1
ATOM 576 O O . TYR A 1 76 ? -15.082 -7.139 17.221 1.00 87.19 76 TYR A O 1
ATOM 584 N N . GLU A 1 77 ? -13.084 -6.280 17.767 1.00 87.06 77 GLU A N 1
ATOM 585 C CA . GLU A 1 77 ? -13.073 -6.830 19.130 1.00 87.06 77 GLU A CA 1
ATOM 586 C C . GLU A 1 77 ? -14.238 -6.284 19.974 1.00 87.06 77 GLU A C 1
ATOM 588 O O . GLU A 1 77 ? -14.944 -7.043 20.640 1.00 87.06 77 GLU A O 1
ATOM 593 N N . ALA A 1 78 ? -14.507 -4.978 19.898 1.00 79.19 78 ALA A N 1
ATOM 594 C CA . ALA A 1 78 ? -15.631 -4.350 20.592 1.00 79.19 78 ALA A CA 1
ATOM 595 C C . ALA A 1 78 ? -17.003 -4.817 20.069 1.00 79.19 78 ALA A C 1
ATOM 597 O O . ALA A 1 78 ? -17.997 -4.776 20.794 1.00 79.19 78 ALA A O 1
ATOM 598 N N . GLN A 1 79 ? -17.094 -5.242 18.808 1.00 79.56 79 GLN A N 1
ATOM 599 C CA . GLN A 1 79 ? -18.321 -5.792 18.236 1.00 79.56 79 GLN A CA 1
ATOM 600 C C . GLN A 1 79 ? -18.530 -7.268 18.600 1.00 79.56 79 GLN A C 1
ATOM 602 O O . GLN A 1 79 ? -19.667 -7.671 18.807 1.00 79.56 79 GLN A O 1
ATOM 607 N N . ALA A 1 80 ? -17.456 -8.052 18.723 1.00 83.69 80 ALA A N 1
ATOM 608 C CA . ALA A 1 80 ? -17.519 -9.461 19.119 1.00 83.69 80 ALA A CA 1
ATOM 609 C C . ALA A 1 80 ? -17.918 -9.670 20.593 1.00 83.69 80 ALA A C 1
ATOM 611 O O . ALA A 1 80 ? -18.431 -10.729 20.943 1.00 83.69 80 ALA A O 1
ATOM 612 N N . ASN A 1 81 ? -17.690 -8.666 21.444 1.00 78.44 81 ASN A N 1
ATOM 613 C CA . ASN A 1 81 ? -17.999 -8.697 22.877 1.00 78.44 81 ASN A CA 1
ATOM 614 C C . ASN A 1 81 ? -19.365 -8.069 23.239 1.00 78.44 81 ASN A C 1
ATOM 616 O O . ASN A 1 81 ? -19.631 -7.841 24.421 1.00 78.44 81 ASN A O 1
ATOM 620 N N . ARG A 1 82 ? -20.199 -7.747 22.242 1.00 68.56 82 ARG A N 1
ATOM 621 C CA . ARG A 1 82 ? -21.575 -7.246 22.404 1.00 68.56 82 ARG A CA 1
ATOM 622 C C . ARG A 1 82 ? -22.585 -8.364 22.182 1.00 68.56 82 ARG A C 1
ATOM 624 O O . ARG A 1 82 ? -23.576 -8.386 22.943 1.00 68.56 82 ARG A O 1
#

Sequence (82 aa):
AIDEIKKAAGTPEADAALIEEARSFHREAQMRWDFIAAENSMGFHNPEEALRILATATDLARQAQFLAAQATSAAYEAQANR

Solvent-accessible surface area (backbone atoms only — not comparable to full-atom values): 4139 Å² total; per-residue (Å²): 70,71,68,40,39,52,51,26,74,70,39,76,79,30,41,63,67,37,41,52,52,16,52,51,31,37,53,55,14,46,54,39,47,49,51,51,68,71,61,76,53,77,29,71,89,44,50,68,60,41,50,53,40,48,52,51,18,52,50,30,28,50,51,13,27,51,32,8,52,56,20,32,48,67,35,51,54,61,57,74,76,108

pLDDT: mean 95.82, std 5.66, range [68.56, 98.94]